Protein AF-A0A7Y0SJL4-F1 (afdb_monomer_lite)

Foldseek 3Di:
DVLVVVVVVCVVPDDPVVVVVDDDDDDDDPCVVVPCPPCPVVVVVVVVPDPDDDDSDDDPPVNDDDPDDDDDDDDDDDD

Sequence (79 aa):
KSGLLNIVYAMRNLDQAVLDKLSIAICMNPDEETGSLDSVDWIQSVAKNAKNVLVAEAARADGGLVKARKGMARYKMTF

Radius of gyration: 16.17 Å; chains: 1; bounding box: 39×32×52 Å

Structure (mmCIF, N/CA/C/O backbone):
data_AF-A0A7Y0SJL4-F1
#
_entry.id   AF-A0A7Y0SJL4-F1
#
loop_
_atom_site.group_PDB
_atom_site.id
_atom_site.type_symbol
_atom_site.label_atom_id
_atom_site.label_alt_id
_atom_site.label_comp_id
_atom_site.label_asym_id
_atom_site.label_entity_id
_atom_site.label_seq_id
_atom_site.pdbx_PDB_ins_code
_atom_site.Cartn_x
_atom_site.Cartn_y
_atom_site.Cartn_z
_atom_site.occupancy
_atom_site.B_iso_or_equiv
_atom_site.auth_seq_id
_atom_site.auth_comp_id
_atom_site.auth_asym_id
_atom_site.auth_atom_id
_atom_site.pdbx_PDB_model_num
ATOM 1 N N . LYS A 1 1 ? 12.096 6.481 2.373 1.00 82.06 1 LYS A N 1
ATOM 2 C CA . LYS A 1 1 ? 11.617 5.540 3.426 1.00 82.06 1 LYS A CA 1
ATOM 3 C C . LYS A 1 1 ? 10.631 6.133 4.458 1.00 82.06 1 LYS A C 1
ATOM 5 O O . LYS A 1 1 ? 10.088 5.362 5.239 1.00 82.06 1 LYS A O 1
ATOM 10 N N . SER A 1 2 ? 10.357 7.449 4.486 1.00 85.94 2 SER A N 1
ATOM 11 C CA . SER A 1 2 ? 9.416 8.065 5.456 1.00 85.94 2 SER A CA 1
ATOM 12 C C . SER A 1 2 ? 8.017 7.425 5.462 1.00 85.94 2 SER A C 1
ATOM 14 O O .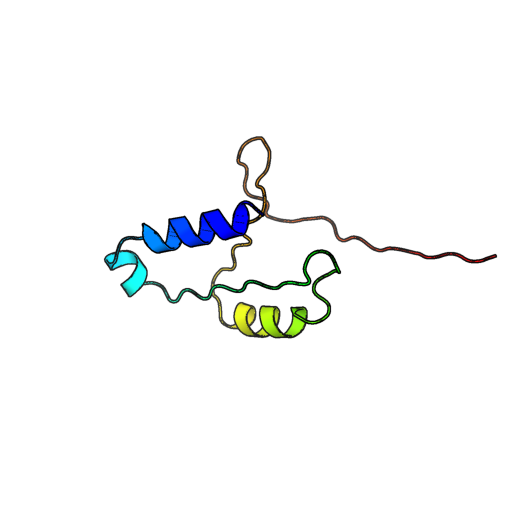 SER A 1 2 ? 7.432 7.287 6.532 1.00 85.94 2 SER A O 1
ATOM 16 N N . GLY A 1 3 ? 7.529 6.952 4.312 1.00 90.00 3 GLY A N 1
ATOM 17 C CA . GLY A 1 3 ? 6.235 6.280 4.181 1.00 90.00 3 GLY A CA 1
ATOM 18 C C . GLY A 1 3 ? 5.983 5.150 5.176 1.00 90.00 3 GLY A C 1
ATOM 19 O O . GLY A 1 3 ? 4.936 5.113 5.820 1.00 90.00 3 GLY A O 1
ATOM 20 N N . LEU A 1 4 ? 6.972 4.269 5.375 1.00 92.19 4 LEU A N 1
ATOM 21 C CA . LEU A 1 4 ? 6.843 3.158 6.324 1.00 92.19 4 LEU A CA 1
ATOM 22 C C . LEU A 1 4 ? 6.632 3.654 7.753 1.00 92.19 4 LEU A C 1
ATOM 24 O O . LEU A 1 4 ? 5.788 3.139 8.483 1.00 92.19 4 LEU A O 1
ATOM 28 N N . LEU A 1 5 ? 7.400 4.669 8.144 1.00 94.31 5 LEU A N 1
ATOM 29 C CA . LEU A 1 5 ? 7.336 5.230 9.483 1.00 94.31 5 LEU A CA 1
ATOM 30 C C . LEU A 1 5 ? 5.996 5.939 9.716 1.00 94.31 5 LEU A C 1
ATOM 32 O O . LEU A 1 5 ? 5.399 5.784 10.779 1.00 94.31 5 LEU A O 1
ATOM 36 N N . ASN A 1 6 ? 5.486 6.636 8.698 1.00 93.12 6 ASN A N 1
ATOM 37 C CA . ASN A 1 6 ? 4.173 7.274 8.743 1.00 93.12 6 ASN A CA 1
ATOM 38 C C . ASN A 1 6 ? 3.061 6.245 8.979 1.00 93.12 6 ASN A C 1
ATOM 40 O O . ASN A 1 6 ? 2.203 6.484 9.823 1.00 93.12 6 ASN A O 1
ATOM 44 N N . ILE A 1 7 ? 3.100 5.087 8.305 1.00 95.31 7 ILE A N 1
ATOM 45 C CA . ILE A 1 7 ? 2.135 4.000 8.545 1.00 95.31 7 ILE A CA 1
ATOM 46 C C . ILE A 1 7 ? 2.236 3.506 9.992 1.00 95.31 7 ILE A C 1
ATOM 48 O O . ILE A 1 7 ? 1.220 3.403 10.674 1.00 95.31 7 ILE A O 1
ATOM 52 N N . VAL A 1 8 ? 3.448 3.233 10.485 1.00 95.06 8 VAL A N 1
ATOM 53 C CA . VAL A 1 8 ? 3.648 2.741 11.859 1.00 95.06 8 VAL A CA 1
ATOM 54 C C . VAL A 1 8 ? 3.076 3.717 12.886 1.00 95.06 8 VAL A C 1
ATOM 56 O O . VAL A 1 8 ? 2.351 3.300 13.789 1.00 95.06 8 VAL A O 1
ATOM 59 N N . TYR A 1 9 ? 3.368 5.012 12.758 1.00 95.75 9 TYR A N 1
ATOM 60 C CA . TYR A 1 9 ? 2.836 6.006 13.688 1.00 95.75 9 TYR A CA 1
ATOM 61 C C . TYR A 1 9 ? 1.335 6.231 13.519 1.00 95.75 9 TYR A C 1
ATOM 63 O O . TYR A 1 9 ? 0.656 6.378 14.530 1.00 95.75 9 TYR A O 1
ATOM 71 N N . ALA A 1 10 ? 0.796 6.202 12.299 1.00 94.44 10 ALA A N 1
ATOM 72 C CA . ALA A 1 10 ? -0.645 6.299 12.085 1.00 94.44 10 ALA A CA 1
ATOM 73 C C . ALA A 1 10 ? -1.384 5.152 12.789 1.00 94.44 10 ALA A C 1
ATOM 75 O O . ALA A 1 10 ? -2.313 5.399 13.548 1.00 94.44 10 ALA A O 1
ATOM 76 N N . MET A 1 11 ? -0.916 3.912 12.624 1.00 95.38 11 MET A N 1
ATOM 77 C CA . MET A 1 11 ? -1.530 2.741 13.259 1.00 95.38 11 MET A CA 1
ATOM 78 C C . MET A 1 11 ? -1.412 2.745 14.783 1.00 95.38 11 MET A C 1
ATOM 80 O O . MET A 1 11 ? -2.322 2.284 15.460 1.00 95.38 11 MET A O 1
ATOM 84 N N . ARG A 1 12 ? -0.316 3.281 15.335 1.00 95.75 12 ARG A N 1
ATOM 85 C CA . ARG A 1 12 ? -0.133 3.407 16.792 1.00 95.75 12 ARG A CA 1
ATOM 86 C C . ARG A 1 12 ? -1.035 4.456 17.439 1.00 95.75 12 ARG A C 1
ATOM 88 O O . ARG A 1 12 ? -1.270 4.364 18.636 1.00 95.75 12 ARG A O 1
ATOM 95 N N . ASN A 1 13 ? -1.471 5.456 16.677 1.00 96.75 13 ASN A N 1
ATOM 96 C CA . ASN A 1 13 ? -2.235 6.599 17.186 1.00 96.75 13 ASN A CA 1
ATOM 97 C C . ASN A 1 13 ? -3.676 6.638 16.654 1.00 96.75 13 ASN A C 1
ATOM 99 O O . ASN A 1 13 ? -4.377 7.623 16.862 1.00 96.75 13 ASN A O 1
ATOM 103 N N . LEU A 1 14 ? -4.114 5.601 15.938 1.00 95.88 14 LEU A N 1
ATOM 104 C CA . LEU A 1 14 ? -5.491 5.468 15.479 1.00 95.88 14 LEU A CA 1
ATOM 105 C C . LEU A 1 14 ? -6.395 5.112 16.660 1.00 95.88 14 LEU A C 1
ATOM 107 O O . LEU A 1 14 ? -6.107 4.181 17.411 1.00 95.88 14 LEU A O 1
ATOM 111 N N . ASP A 1 15 ? -7.508 5.830 16.792 1.00 96.94 15 ASP A N 1
ATOM 112 C CA . ASP A 1 15 ? -8.494 5.560 17.834 1.00 96.94 15 ASP A CA 1
ATOM 113 C C . ASP A 1 15 ? -9.052 4.137 17.714 1.00 96.94 15 ASP A C 1
ATOM 115 O O . ASP A 1 15 ? -9.389 3.673 16.618 1.00 96.94 15 ASP A O 1
ATOM 119 N N . GLN A 1 16 ? -9.255 3.470 18.853 1.00 95.25 16 GLN A N 1
ATOM 120 C CA . GLN A 1 16 ? -9.800 2.110 18.882 1.00 95.25 16 GLN A CA 1
ATOM 121 C C . GLN A 1 16 ? -11.157 2.018 18.167 1.00 95.25 16 GLN A C 1
ATOM 123 O O . GLN A 1 16 ? -11.382 1.113 17.373 1.00 95.25 16 GLN A O 1
ATOM 128 N N . ALA A 1 17 ? -12.022 3.022 18.341 1.00 97.19 17 ALA A N 1
ATOM 129 C CA . ALA A 1 17 ? -13.323 3.078 17.673 1.00 97.19 17 ALA A CA 1
ATOM 130 C C . ALA A 1 17 ? -13.232 3.154 16.135 1.00 97.19 17 ALA A C 1
ATOM 132 O O . ALA A 1 17 ? -14.207 2.845 15.447 1.00 97.19 17 ALA A O 1
ATOM 133 N N . VAL A 1 18 ? -12.099 3.605 15.584 1.00 95.94 18 VAL A N 1
ATOM 134 C CA . VAL A 1 18 ? -11.826 3.587 14.141 1.00 95.94 18 VAL A CA 1
ATOM 135 C C . VAL A 1 18 ? -11.295 2.218 13.729 1.00 95.94 18 VAL A C 1
ATOM 137 O O . VAL A 1 18 ? -11.767 1.669 12.734 1.00 95.94 18 VAL A O 1
ATOM 140 N N . LEU A 1 19 ? -10.370 1.648 14.507 1.00 94.44 19 LEU A N 1
ATOM 141 C CA . LEU A 1 19 ? -9.834 0.303 14.276 1.00 94.44 19 LEU A CA 1
ATOM 142 C C . LEU A 1 19 ? -10.940 -0.761 14.275 1.00 94.44 19 LEU A C 1
ATOM 144 O O . LEU A 1 19 ? -10.952 -1.620 13.402 1.00 94.44 19 LEU A O 1
ATOM 148 N N . ASP A 1 20 ? -11.922 -0.645 15.167 1.00 96.25 20 ASP A N 1
ATOM 149 C CA . ASP A 1 20 ? -13.047 -1.585 15.255 1.00 96.25 20 ASP A CA 1
ATOM 150 C C . ASP A 1 20 ? -13.982 -1.521 14.032 1.00 96.25 20 ASP A C 1
ATOM 152 O O . ASP A 1 20 ? -14.708 -2.471 13.738 1.00 96.25 20 ASP A O 1
ATOM 156 N N . LYS A 1 21 ? -13.988 -0.396 13.305 1.00 96.62 21 LYS A N 1
ATOM 157 C CA . LYS A 1 21 ? -14.851 -0.173 12.131 1.00 96.62 21 LYS A CA 1
ATOM 158 C C . LYS A 1 21 ? -14.172 -0.507 10.808 1.00 96.62 21 LYS A C 1
ATOM 160 O O . LYS A 1 21 ? -14.863 -0.654 9.798 1.00 96.62 21 LYS A O 1
ATOM 165 N N . LEU A 1 22 ? -12.842 -0.551 10.777 1.00 95.56 22 LEU A N 1
ATOM 166 C CA . LEU A 1 22 ? -12.068 -0.676 9.548 1.00 95.56 22 LEU A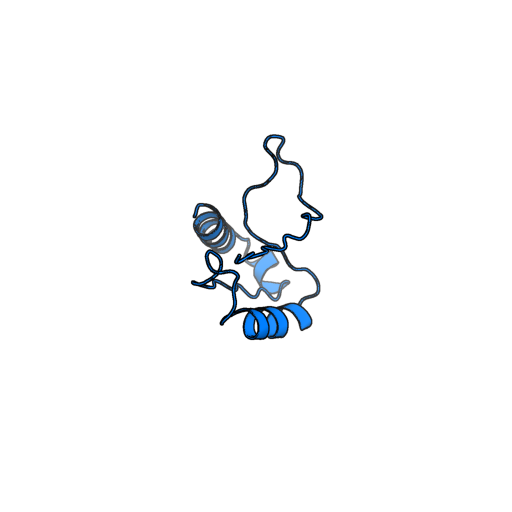 CA 1
ATOM 167 C C . LEU A 1 22 ? -11.341 -2.017 9.484 1.00 95.56 22 LEU A C 1
ATOM 169 O O . LEU A 1 22 ? -10.615 -2.401 10.391 1.00 95.56 22 LEU A O 1
ATOM 173 N N . SER A 1 23 ? -11.442 -2.686 8.339 1.00 96.00 23 SER A N 1
ATOM 174 C CA . SER A 1 23 ? -10.529 -3.773 7.985 1.00 96.00 23 SER A CA 1
ATOM 175 C C . SER A 1 23 ? -9.325 -3.181 7.257 1.00 96.00 23 SER A C 1
ATOM 177 O O . SER A 1 23 ? -9.448 -2.729 6.117 1.00 96.00 23 SER A O 1
ATOM 179 N N . ILE A 1 24 ? -8.174 -3.142 7.928 1.00 95.56 24 ILE A N 1
ATOM 180 C CA . ILE A 1 24 ? -6.947 -2.524 7.416 1.00 95.56 24 ILE A CA 1
ATOM 181 C C . ILE A 1 24 ? -5.935 -3.622 7.087 1.00 95.56 24 ILE A C 1
ATOM 183 O O . ILE A 1 24 ? -5.549 -4.397 7.958 1.00 95.56 24 ILE A O 1
ATOM 187 N N . ALA A 1 25 ? -5.475 -3.660 5.837 1.00 96.56 25 ALA A N 1
ATOM 188 C CA . ALA A 1 25 ? -4.352 -4.486 5.407 1.00 96.56 25 ALA A CA 1
ATOM 189 C C . ALA A 1 25 ? -3.158 -3.585 5.075 1.00 96.56 25 ALA A C 1
ATOM 191 O O . ALA A 1 25 ? -3.303 -2.595 4.356 1.00 96.56 25 ALA A O 1
ATOM 192 N N . ILE A 1 26 ? -1.977 -3.930 5.590 1.00 96.38 26 ILE A N 1
ATOM 193 C CA . ILE A 1 26 ? -0.735 -3.190 5.349 1.00 96.38 26 ILE A CA 1
ATOM 194 C C . ILE A 1 26 ? 0.197 -4.090 4.546 1.00 96.38 26 ILE A C 1
ATOM 196 O O . ILE A 1 26 ? 0.618 -5.137 5.030 1.00 96.38 26 ILE A O 1
ATOM 200 N N . CYS A 1 27 ? 0.522 -3.670 3.325 1.00 96.00 27 CYS A N 1
ATOM 201 C CA . CYS A 1 27 ? 1.476 -4.362 2.463 1.00 96.00 27 CYS A CA 1
ATOM 202 C C . CYS A 1 27 ? 2.785 -3.570 2.436 1.00 96.00 27 CYS A C 1
ATOM 204 O O . CYS A 1 27 ? 2.788 -2.397 2.069 1.00 96.00 27 CYS A O 1
ATOM 206 N N . MET A 1 28 ? 3.890 -4.204 2.827 1.00 94.56 28 MET A N 1
ATOM 207 C CA . MET A 1 28 ? 5.237 -3.642 2.719 1.00 94.56 28 MET A CA 1
ATOM 208 C C . MET A 1 28 ? 6.084 -4.593 1.878 1.00 94.56 28 MET A C 1
ATOM 210 O O . MET A 1 28 ? 6.419 -5.679 2.347 1.00 94.56 28 MET A O 1
ATOM 214 N N . ASN A 1 29 ? 6.419 -4.208 0.648 1.00 94.69 29 ASN A N 1
ATOM 215 C CA . ASN A 1 29 ? 7.265 -5.011 -0.229 1.00 94.69 29 ASN A CA 1
ATOM 216 C C . ASN A 1 29 ? 8.714 -4.485 -0.280 1.00 94.69 29 ASN A C 1
ATOM 218 O O . ASN A 1 29 ? 8.941 -3.279 -0.144 1.00 94.69 29 ASN A O 1
ATOM 222 N N . PRO A 1 30 ? 9.713 -5.372 -0.437 1.00 93.25 30 PRO A N 1
ATOM 223 C CA . PRO A 1 30 ? 11.127 -4.993 -0.444 1.00 93.25 30 PRO A CA 1
ATOM 224 C C . PRO A 1 30 ? 11.662 -4.584 -1.827 1.00 93.25 30 PRO A C 1
ATOM 226 O O . PRO A 1 30 ? 12.722 -3.972 -1.902 1.00 93.25 30 PRO A O 1
ATOM 229 N N . ASP A 1 31 ? 10.949 -4.918 -2.900 1.00 94.50 31 ASP A N 1
ATOM 230 C CA . ASP A 1 31 ? 11.394 -4.890 -4.299 1.00 94.50 31 ASP A CA 1
ATOM 231 C C . ASP A 1 31 ? 10.798 -3.726 -5.118 1.00 94.50 31 ASP A C 1
ATOM 233 O O . ASP A 1 31 ? 10.834 -3.741 -6.348 1.00 94.50 31 ASP A O 1
ATOM 237 N N . GLU A 1 32 ? 1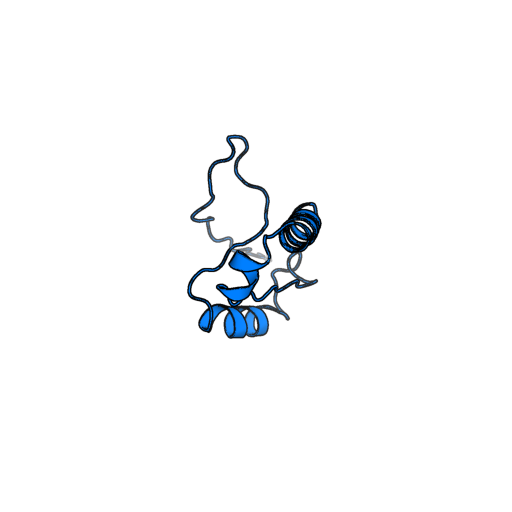0.243 -2.699 -4.463 1.00 90.94 32 GLU A N 1
ATOM 238 C CA . GLU A 1 32 ? 9.643 -1.538 -5.144 1.00 90.94 32 GLU A CA 1
ATOM 239 C C . GLU A 1 32 ? 10.647 -0.823 -6.061 1.00 90.94 32 GLU A C 1
ATOM 241 O O . GLU A 1 32 ? 10.350 -0.589 -7.233 1.00 90.94 32 GLU A O 1
ATOM 246 N N . GLU A 1 33 ? 11.879 -0.640 -5.581 1.00 90.00 33 GLU A N 1
ATOM 247 C CA . GLU A 1 33 ? 12.981 0.007 -6.308 1.00 90.00 33 GLU A CA 1
ATOM 248 C C . GLU A 1 33 ? 13.396 -0.771 -7.578 1.00 90.00 33 GLU A C 1
ATOM 250 O O . GLU A 1 33 ? 14.028 -0.228 -8.488 1.00 90.00 33 GLU A O 1
ATOM 255 N N . THR A 1 34 ? 13.030 -2.056 -7.668 1.00 91.19 34 THR A N 1
ATOM 256 C CA . THR A 1 34 ? 13.254 -2.927 -8.835 1.00 91.19 34 THR A CA 1
ATOM 257 C C . THR A 1 34 ? 11.978 -3.186 -9.639 1.00 91.19 34 THR A C 1
ATOM 259 O O . THR A 1 34 ? 11.977 -4.024 -10.540 1.00 91.19 34 THR A O 1
ATOM 262 N N . GLY A 1 35 ? 10.907 -2.433 -9.378 1.00 88.06 35 GLY A N 1
ATOM 263 C CA . GLY A 1 35 ? 9.648 -2.497 -10.119 1.00 88.06 35 GLY A CA 1
ATOM 264 C C . GLY A 1 35 ? 8.610 -3.462 -9.548 1.00 88.06 35 GLY A C 1
ATOM 265 O O . GLY A 1 35 ? 7.617 -3.724 -10.219 1.00 88.06 35 GLY A O 1
ATOM 266 N N . SER A 1 36 ? 8.802 -3.959 -8.323 1.00 92.19 36 SER A N 1
ATOM 267 C CA . SER A 1 36 ? 7.878 -4.874 -7.634 1.00 92.19 36 SER A CA 1
ATOM 268 C C . SER A 1 36 ? 7.633 -6.205 -8.363 1.00 92.19 36 SER A C 1
ATOM 270 O O . SER A 1 36 ? 6.529 -6.740 -8.310 1.00 92.19 36 SER A O 1
ATOM 272 N N . LEU A 1 37 ? 8.625 -6.723 -9.096 1.00 92.81 37 LEU A N 1
ATOM 273 C CA . LEU A 1 37 ? 8.455 -7.904 -9.956 1.00 92.81 37 LEU A CA 1
ATOM 274 C C . LEU A 1 37 ? 8.019 -9.158 -9.184 1.00 92.81 37 LEU A C 1
ATOM 276 O O . LEU A 1 37 ? 7.231 -9.936 -9.713 1.00 92.81 37 LEU A O 1
ATOM 280 N N . ASP A 1 38 ? 8.488 -9.327 -7.947 1.00 95.19 38 ASP A N 1
ATOM 281 C CA . ASP A 1 38 ? 8.195 -10.509 -7.133 1.00 95.19 38 ASP A CA 1
ATOM 282 C C . ASP A 1 38 ? 6.961 -10.300 -6.245 1.00 95.19 38 ASP A C 1
ATOM 284 O O . ASP A 1 38 ? 6.280 -11.253 -5.866 1.00 95.19 38 ASP A O 1
ATOM 288 N N . SER A 1 39 ? 6.647 -9.048 -5.899 1.00 96.50 39 SER A N 1
ATOM 289 C CA . SER A 1 39 ? 5.532 -8.716 -5.006 1.00 96.50 39 SER A CA 1
ATOM 290 C C . SER A 1 39 ? 4.251 -8.280 -5.715 1.00 96.50 39 SER A C 1
ATOM 292 O O . SER A 1 39 ? 3.207 -8.209 -5.061 1.00 96.50 39 SER A O 1
ATOM 294 N N . VAL A 1 40 ? 4.283 -8.005 -7.024 1.00 95.44 40 VAL A N 1
ATOM 295 C CA . VAL A 1 40 ? 3.137 -7.447 -7.762 1.00 95.44 40 VAL A CA 1
ATOM 296 C C . VAL A 1 40 ? 1.885 -8.313 -7.642 1.00 95.44 40 VAL A C 1
ATOM 298 O O . VAL A 1 40 ? 0.824 -7.795 -7.290 1.00 95.44 40 VAL A O 1
ATOM 301 N N . ASP A 1 41 ? 1.996 -9.622 -7.858 1.00 97.12 41 ASP A N 1
ATOM 302 C CA . ASP A 1 41 ? 0.843 -10.527 -7.810 1.00 97.12 41 ASP A CA 1
ATOM 303 C C . ASP A 1 41 ? 0.268 -10.615 -6.395 1.00 97.12 41 ASP A C 1
ATOM 305 O O . ASP A 1 41 ? -0.952 -10.587 -6.198 1.00 97.12 41 ASP A O 1
ATOM 309 N N . TRP A 1 42 ? 1.146 -10.637 -5.389 1.00 97.19 42 TRP A N 1
ATOM 310 C CA . TRP A 1 42 ? 0.750 -10.632 -3.987 1.00 97.19 42 TRP A CA 1
ATOM 311 C C . TRP A 1 42 ? 0.015 -9.340 -3.613 1.00 97.19 42 TRP A C 1
ATOM 313 O O . TRP A 1 42 ? -1.111 -9.407 -3.114 1.00 97.19 42 TRP A O 1
ATOM 323 N N . ILE A 1 43 ? 0.579 -8.167 -3.913 1.00 96.81 43 ILE A N 1
ATOM 324 C CA . ILE A 1 43 ? -0.051 -6.873 -3.611 1.00 96.81 43 ILE A CA 1
ATOM 325 C C . ILE A 1 43 ? -1.392 -6.752 -4.338 1.00 96.81 43 ILE A C 1
ATOM 327 O O . ILE A 1 43 ? -2.381 -6.331 -3.738 1.00 96.81 43 ILE A O 1
ATOM 331 N N . GLN A 1 44 ? -1.464 -7.166 -5.607 1.00 96.25 44 GLN A N 1
ATOM 332 C CA . GLN A 1 44 ? -2.716 -7.164 -6.362 1.00 96.25 44 GLN A CA 1
ATOM 333 C C . GLN A 1 44 ? -3.763 -8.098 -5.749 1.00 96.25 44 GLN A C 1
ATOM 335 O O . GLN A 1 44 ? -4.945 -7.749 -5.724 1.00 96.25 44 GLN A O 1
ATOM 340 N N . SER A 1 45 ? -3.360 -9.266 -5.240 1.00 97.44 45 SER A N 1
ATOM 341 C CA . SER A 1 45 ? -4.280 -10.194 -4.575 1.00 97.44 45 SER A CA 1
ATOM 342 C C . SER A 1 45 ? -4.916 -9.577 -3.325 1.00 97.44 45 SER A C 1
ATOM 344 O O . SER A 1 45 ? -6.121 -9.717 -3.115 1.00 97.44 45 SER A O 1
ATOM 346 N N . VAL A 1 46 ? -4.147 -8.814 -2.542 1.00 97.06 46 VAL A N 1
ATOM 347 C CA . VAL A 1 46 ? -4.659 -8.096 -1.368 1.00 97.06 46 VAL A CA 1
ATOM 348 C C . VAL A 1 46 ? -5.532 -6.916 -1.800 1.00 97.06 46 VAL A C 1
ATOM 350 O O . VAL A 1 46 ? -6.650 -6.762 -1.309 1.00 97.06 46 VAL A O 1
ATOM 353 N N . ALA A 1 47 ? -5.069 -6.121 -2.768 1.00 96.19 47 ALA A N 1
ATOM 354 C CA . ALA A 1 47 ? -5.756 -4.923 -3.245 1.00 96.19 47 ALA A CA 1
ATOM 355 C C . ALA A 1 47 ? -7.151 -5.212 -3.824 1.00 96.19 47 ALA A C 1
ATOM 357 O O . ALA A 1 47 ? -8.068 -4.424 -3.613 1.00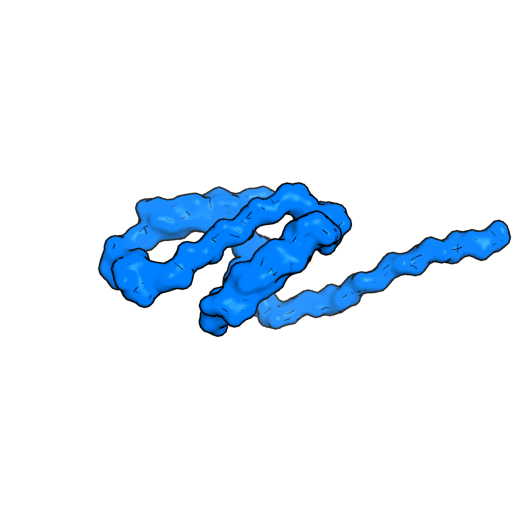 96.19 47 ALA A O 1
ATOM 358 N N . LYS A 1 48 ? -7.345 -6.359 -4.491 1.00 97.19 48 LYS A N 1
ATOM 359 C CA . LYS A 1 48 ? -8.655 -6.785 -5.028 1.00 97.19 48 LYS A CA 1
ATOM 360 C C . LYS A 1 48 ? -9.740 -6.937 -3.955 1.00 97.19 48 LYS A C 1
ATOM 362 O O . LYS A 1 48 ? -10.919 -6.850 -4.280 1.00 97.19 48 LYS A O 1
ATOM 367 N N . ASN A 1 49 ? -9.355 -7.145 -2.696 1.00 96.56 49 ASN A N 1
ATOM 368 C CA . ASN A 1 49 ? -10.277 -7.272 -1.566 1.00 96.56 49 ASN A CA 1
ATOM 369 C C . ASN A 1 49 ? -10.520 -5.938 -0.834 1.00 96.56 49 ASN A C 1
ATOM 371 O O . ASN A 1 49 ? -11.330 -5.878 0.092 1.00 96.56 49 ASN A O 1
ATOM 375 N N . ALA A 1 50 ? -9.827 -4.863 -1.219 1.00 96.62 50 ALA A N 1
ATOM 376 C CA . ALA A 1 50 ? -9.908 -3.569 -0.557 1.00 96.62 50 ALA A CA 1
ATOM 377 C C . ALA A 1 50 ? -10.871 -2.620 -1.284 1.00 96.62 50 ALA A C 1
ATOM 379 O O . ALA A 1 50 ? -10.841 -2.484 -2.504 1.00 96.62 50 ALA A O 1
ATOM 380 N N . LYS A 1 51 ? -11.697 -1.892 -0.520 1.00 96.56 51 LYS A N 1
ATOM 381 C CA . LYS A 1 51 ? -12.553 -0.824 -1.076 1.00 96.56 51 LYS A CA 1
ATOM 382 C C . LYS A 1 51 ? -11.749 0.398 -1.515 1.00 96.56 51 LYS A C 1
ATOM 384 O O . LYS A 1 51 ? -12.134 1.086 -2.451 1.00 96.56 51 LYS A O 1
ATOM 389 N N . ASN A 1 52 ? -10.666 0.686 -0.799 1.00 95.06 52 ASN A N 1
ATOM 390 C CA . ASN A 1 52 ? -9.775 1.810 -1.049 1.00 95.06 52 ASN A CA 1
ATOM 391 C C . ASN A 1 52 ? -8.335 1.352 -0.829 1.00 95.06 52 ASN A C 1
ATOM 393 O O . ASN A 1 52 ? -8.069 0.583 0.094 1.00 95.06 52 ASN A O 1
ATOM 397 N N . VAL A 1 53 ? -7.417 1.863 -1.647 1.00 94.81 53 VAL A N 1
ATOM 398 C CA . VAL A 1 53 ? -5.980 1.595 -1.536 1.00 94.81 53 VAL A CA 1
ATOM 399 C C . VAL A 1 53 ? -5.252 2.926 -1.424 1.00 94.81 53 VAL A C 1
ATOM 401 O O . VAL A 1 53 ? -5.481 3.835 -2.221 1.00 94.81 53 VAL A O 1
ATOM 404 N N . LEU A 1 54 ? -4.381 3.035 -0.425 1.00 93.56 54 LEU A N 1
ATOM 405 C CA . LEU A 1 54 ? -3.531 4.198 -0.202 1.00 93.56 54 LEU A CA 1
ATOM 406 C C . LEU A 1 54 ? -2.073 3.769 -0.333 1.00 93.56 54 LEU A C 1
ATOM 408 O O . LEU A 1 54 ? -1.656 2.782 0.268 1.00 93.56 54 LEU A O 1
ATOM 412 N N . VAL A 1 55 ? -1.302 4.535 -1.099 1.00 92.75 55 VAL A N 1
ATOM 413 C CA . VAL A 1 55 ? 0.144 4.352 -1.236 1.00 92.75 55 VAL A CA 1
ATOM 414 C C . VAL A 1 55 ? 0.820 5.438 -0.409 1.00 92.75 55 VAL A C 1
ATOM 416 O O . VAL A 1 55 ? 0.668 6.624 -0.703 1.00 92.75 55 VAL A O 1
ATOM 419 N N . ALA A 1 56 ? 1.532 5.042 0.646 1.00 92.06 56 ALA A N 1
ATOM 420 C CA . ALA A 1 56 ? 2.167 5.958 1.594 1.00 92.06 56 ALA A CA 1
ATOM 421 C C . ALA A 1 56 ? 3.500 6.512 1.064 1.00 92.06 56 ALA A C 1
ATOM 423 O O . ALA A 1 56 ? 4.530 6.414 1.721 1.00 92.06 56 ALA A O 1
ATOM 424 N N . GLU A 1 57 ? 3.476 7.097 -0.128 1.00 88.88 57 GLU A N 1
ATOM 425 C CA . GLU A 1 57 ? 4.630 7.747 -0.745 1.00 88.88 57 GLU A CA 1
ATOM 426 C C . GLU A 1 57 ? 4.540 9.269 -0.644 1.00 88.88 57 GLU A C 1
ATOM 428 O O . GLU A 1 57 ? 3.524 9.833 -0.229 1.00 88.88 57 GLU A O 1
ATOM 433 N N . ALA A 1 58 ? 5.625 9.951 -1.012 1.00 84.94 58 ALA A N 1
ATOM 434 C CA . ALA A 1 58 ? 5.678 11.406 -0.966 1.00 84.94 58 ALA A CA 1
ATOM 435 C C . ALA A 1 58 ? 4.517 12.044 -1.756 1.00 84.94 58 ALA A C 1
ATOM 437 O O . ALA A 1 58 ? 4.320 11.803 -2.957 1.00 84.94 58 ALA A O 1
ATOM 438 N N . ALA A 1 59 ? 3.764 12.896 -1.058 1.00 83.38 59 ALA A N 1
ATOM 439 C CA . ALA A 1 59 ? 2.783 13.778 -1.668 1.00 83.38 59 ALA A CA 1
ATOM 440 C C . ALA A 1 59 ? 3.483 14.856 -2.512 1.00 83.38 59 ALA A C 1
ATOM 442 O O . ALA A 1 59 ? 4.712 14.954 -2.569 1.00 83.38 59 ALA A O 1
ATOM 443 N N . ARG A 1 60 ? 2.693 15.678 -3.200 1.00 83.69 60 ARG A N 1
ATOM 444 C CA . ARG A 1 60 ? 3.232 16.871 -3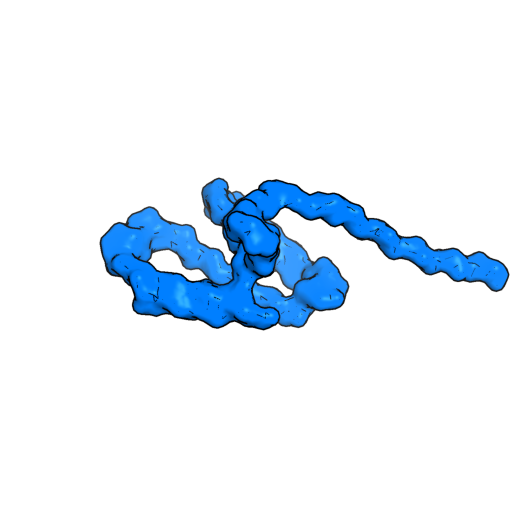.857 1.00 83.69 60 ARG A CA 1
ATOM 445 C C . ARG A 1 60 ? 3.787 17.848 -2.814 1.00 83.69 60 ARG A C 1
ATOM 447 O O . ARG A 1 60 ? 3.387 17.812 -1.654 1.00 83.69 60 ARG A O 1
ATOM 454 N N . ALA A 1 61 ? 4.681 18.741 -3.239 1.00 84.62 61 ALA A N 1
ATOM 455 C CA . ALA A 1 61 ? 5.279 19.749 -2.358 1.00 84.62 61 ALA A CA 1
ATOM 456 C C . ALA A 1 61 ? 4.236 20.683 -1.708 1.00 84.62 61 ALA A C 1
ATOM 458 O O . ALA A 1 61 ? 4.469 21.197 -0.621 1.00 84.62 61 ALA A O 1
ATOM 459 N N . ASP A 1 62 ? 3.080 20.862 -2.351 1.00 88.81 62 ASP A N 1
ATOM 460 C CA . ASP A 1 62 ? 1.926 21.618 -1.849 1.00 88.81 62 ASP A CA 1
ATOM 461 C C . ASP A 1 62 ? 0.992 20.790 -0.938 1.00 88.81 62 ASP A C 1
ATOM 463 O O . ASP A 1 62 ? -0.060 21.272 -0.529 1.00 88.81 62 ASP A O 1
ATOM 467 N N . GLY A 1 63 ? 1.339 19.533 -0.640 1.00 83.44 63 GLY A N 1
ATOM 468 C CA . GLY A 1 63 ? 0.501 18.598 0.116 1.00 83.44 63 GLY A CA 1
ATOM 469 C C . GLY A 1 63 ? -0.633 17.966 -0.699 1.00 83.44 63 GLY A C 1
ATOM 470 O O . GLY A 1 63 ? -1.412 17.178 -0.164 1.00 83.44 63 GLY A O 1
ATOM 471 N N . GLY A 1 64 ? -0.736 18.264 -1.998 1.00 87.25 64 GLY A N 1
ATOM 472 C CA . GLY A 1 64 ? -1.783 17.735 -2.862 1.00 87.25 64 GLY A CA 1
ATOM 473 C C . GLY A 1 64 ? -1.711 16.214 -3.032 1.00 87.25 64 GLY A C 1
ATOM 474 O O . GLY A 1 64 ? -0.647 15.641 -3.303 1.00 87.25 64 GLY A O 1
ATOM 475 N N . LEU A 1 65 ? -2.876 15.560 -2.947 1.00 85.94 65 LEU A N 1
ATOM 476 C CA . LEU A 1 65 ? -3.010 14.127 -3.200 1.00 85.94 65 LEU A CA 1
ATOM 477 C C . LEU A 1 65 ? -2.681 13.785 -4.652 1.00 85.94 65 LEU A C 1
ATOM 479 O O . LEU A 1 65 ? -3.163 14.396 -5.612 1.00 85.94 65 LEU A O 1
ATOM 483 N N . VAL A 1 66 ? -1.889 12.735 -4.812 1.00 86.31 66 VAL A N 1
ATOM 484 C CA . VAL A 1 66 ? -1.537 12.191 -6.116 1.00 86.31 66 VAL A CA 1
ATOM 485 C C . VAL A 1 66 ? -2.588 11.166 -6.513 1.00 86.31 66 VAL A C 1
ATOM 487 O O . VAL A 1 66 ? -2.676 10.103 -5.914 1.00 86.31 66 VAL A O 1
ATOM 490 N N . LYS A 1 67 ? -3.363 11.477 -7.554 1.00 85.62 67 LYS A N 1
ATOM 491 C CA . LYS A 1 67 ? -4.389 10.565 -8.089 1.00 85.62 67 LYS A CA 1
ATOM 492 C C . LYS A 1 67 ? -3.882 9.667 -9.219 1.00 85.62 67 LYS A C 1
ATOM 494 O O . LYS A 1 67 ? -4.480 8.637 -9.489 1.00 85.62 67 LYS A O 1
ATOM 499 N N . ALA A 1 68 ? -2.805 10.070 -9.895 1.00 85.31 68 ALA A N 1
ATOM 500 C CA . ALA A 1 68 ? -2.217 9.324 -11.002 1.00 85.31 68 ALA A CA 1
ATOM 501 C C . ALA A 1 68 ? -0.734 9.673 -11.192 1.00 85.31 68 ALA A C 1
ATOM 503 O O . ALA A 1 68 ? -0.288 10.787 -10.886 1.00 85.31 68 ALA A O 1
ATOM 504 N N . ARG A 1 69 ? 0.013 8.721 -11.751 1.00 83.12 69 ARG A N 1
ATOM 505 C CA . ARG A 1 69 ? 1.383 8.882 -12.250 1.00 83.12 69 ARG A CA 1
ATOM 506 C C . ARG A 1 69 ? 1.416 8.470 -13.720 1.00 83.12 69 ARG A C 1
ATOM 508 O O . ARG A 1 69 ? 0.617 7.643 -14.149 1.00 83.12 69 ARG A O 1
ATOM 515 N N . LYS A 1 70 ? 2.325 9.062 -14.498 1.00 87.94 70 LYS A N 1
ATOM 516 C CA . LYS A 1 70 ? 2.573 8.612 -15.873 1.00 87.94 70 LYS A CA 1
ATOM 517 C C . LYS A 1 70 ? 3.247 7.240 -15.829 1.00 87.94 70 LYS A C 1
ATOM 519 O O . LYS A 1 70 ? 4.118 7.026 -14.990 1.00 87.94 70 LYS A O 1
ATOM 524 N N . GLY A 1 71 ? 2.862 6.346 -16.736 1.00 85.06 71 GLY A N 1
ATOM 525 C CA . GLY A 1 71 ? 3.597 5.102 -16.955 1.00 85.06 71 GLY A CA 1
ATOM 526 C C . GLY A 1 71 ? 5.004 5.376 -17.492 1.00 85.06 71 GLY A C 1
ATOM 527 O O . GLY A 1 71 ? 5.249 6.412 -18.114 1.00 85.06 71 GLY A O 1
ATOM 528 N N . MET A 1 72 ? 5.921 4.442 -17.256 1.00 87.19 72 MET A N 1
ATOM 529 C CA . MET A 1 72 ? 7.294 4.489 -17.754 1.00 87.19 72 MET A CA 1
ATOM 530 C C . MET A 1 72 ? 7.592 3.203 -18.529 1.00 87.19 72 MET A C 1
ATOM 532 O O . MET A 1 72 ? 7.286 2.113 -18.056 1.00 87.19 72 MET A O 1
ATOM 536 N N . ALA A 1 73 ? 8.240 3.337 -19.685 1.00 85.38 73 ALA A N 1
ATOM 537 C CA . ALA A 1 73 ? 8.832 2.231 -20.431 1.00 85.38 73 ALA A CA 1
ATOM 538 C C . ALA A 1 73 ? 10.330 2.502 -20.621 1.00 85.38 73 ALA A C 1
ATOM 540 O O . ALA A 1 73 ? 10.727 3.643 -20.865 1.00 85.38 73 ALA A O 1
ATOM 541 N N . ARG A 1 74 ? 11.165 1.466 -20.502 1.00 85.75 74 ARG A N 1
ATOM 542 C CA . ARG A 1 74 ? 12.607 1.530 -20.786 1.00 85.75 74 ARG A CA 1
ATOM 543 C C . ARG A 1 74 ? 12.908 0.696 -22.027 1.00 85.75 74 ARG A C 1
ATOM 545 O O . ARG A 1 74 ? 12.536 -0.470 -22.080 1.00 85.75 74 ARG A O 1
ATOM 552 N N . TYR A 1 75 ? 13.609 1.291 -22.988 1.00 90.94 75 TYR A N 1
ATOM 553 C CA . TYR A 1 75 ? 14.073 0.624 -24.204 1.00 90.94 75 TYR A CA 1
ATOM 554 C C . TYR A 1 75 ? 15.594 0.476 -24.148 1.00 90.94 75 TYR A C 1
ATOM 556 O O . TYR A 1 75 ? 16.294 1.420 -23.785 1.00 90.94 75 TYR A O 1
ATOM 564 N N . LYS A 1 76 ? 16.107 -0.700 -24.516 1.00 91.50 76 LYS A N 1
ATOM 565 C CA . LYS A 1 76 ? 17.541 -0.941 -24.709 1.00 91.50 76 LYS A CA 1
ATOM 566 C C . LYS A 1 76 ? 17.771 -1.198 -26.194 1.00 91.50 76 LYS A C 1
ATOM 568 O O . LYS A 1 76 ? 17.276 -2.190 -26.715 1.00 91.50 76 LYS A O 1
ATOM 573 N N . MET A 1 77 ? 18.484 -0.295 -26.861 1.00 93.56 77 MET A N 1
ATOM 574 C CA . MET A 1 77 ? 18.830 -0.418 -28.280 1.00 93.56 77 MET A CA 1
ATOM 575 C C . MET A 1 77 ? 20.277 -0.895 -28.417 1.00 93.56 77 MET A C 1
ATOM 577 O O . MET A 1 77 ? 21.147 -0.448 -27.669 1.00 93.56 77 MET A O 1
ATOM 581 N N . THR A 1 78 ? 20.524 -1.804 -29.354 1.00 89.62 78 THR A N 1
ATOM 582 C CA . THR A 1 78 ? 21.850 -2.347 -29.685 1.00 89.62 78 THR A CA 1
ATOM 583 C C . THR A 1 78 ? 22.097 -2.178 -31.180 1.00 89.62 78 THR A C 1
ATOM 585 O O . THR A 1 78 ? 21.159 -2.360 -31.958 1.00 89.62 78 THR A O 1
ATOM 588 N N . PHE A 1 79 ? 23.328 -1.825 -31.551 1.00 85.12 79 PHE A N 1
ATOM 589 C CA . PHE A 1 79 ? 23.785 -1.644 -32.932 1.00 85.12 79 PHE A CA 1
ATOM 590 C C . PHE A 1 79 ? 24.727 -2.775 -33.330 1.00 85.12 79 PHE A C 1
ATOM 592 O O . PHE A 1 79 ? 25.487 -3.219 -32.437 1.00 85.12 79 PHE A O 1
#

pLDDT: mean 92.23, std 4.57, range [82.06, 97.44]

Organism: Vibrio parahaemolyticus (NCBI:txid670)

Se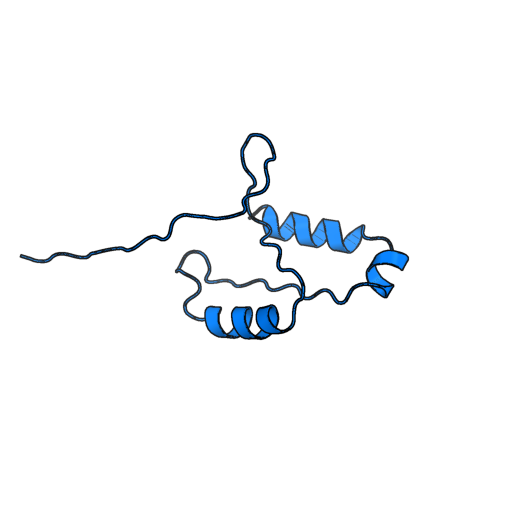condary structure (DSSP, 8-state):
-HHHHHHHHHHHHS-HHHHTT--------S-GGGTSTTTHHHHHHHHTT-S-----S---TT-----------------